Protein AF-A0A9W5XMB6-F1 (afdb_monomer)

Solvent-accessible surface area (backbone atoms only — not comparable to full-atom values): 5862 Å² total; per-residue (Å²): 79,73,40,58,39,55,90,89,43,57,77,32,57,38,68,83,46,66,57,30,39,57,73,58,37,52,55,56,28,57,78,48,38,39,39,82,35,28,55,52,83,90,52,65,57,45,72,68,65,58,66,69,80,49,37,34,24,75,40,60,38,71,52,58,71,39,82,35,20,35,71,11,32,27,15,32,39,72,45,75,49,56,79,96,60,57,86,54,95,72,33,47,64,52,50,54,53,46,61,76,66,53,86,130

Nearest PDB structures (foldseek):
  7o61-assembly1_A  TM=6.428E-01  e=6.578E-02  Staphylococcus aureus subsp. aureus NCTC 8325
  1pyy-assembly1_A  TM=7.826E-01  e=2.026E-01  Streptococcus pneumoniae R6
  1k25-assembly1_A  TM=5.272E-01  e=7.454E-02  Streptococcus pneumoniae
  5oj1-assembly1_A  TM=5.503E-01  e=1.904E-01  Streptococcus pneumoniae R6
  1qme-assembly1_A  TM=5.403E-01  e=2.770E-01  Streptococcus pneumoniae

Structure (mmCIF, N/CA/C/O backbone):
data_AF-A0A9W5XMB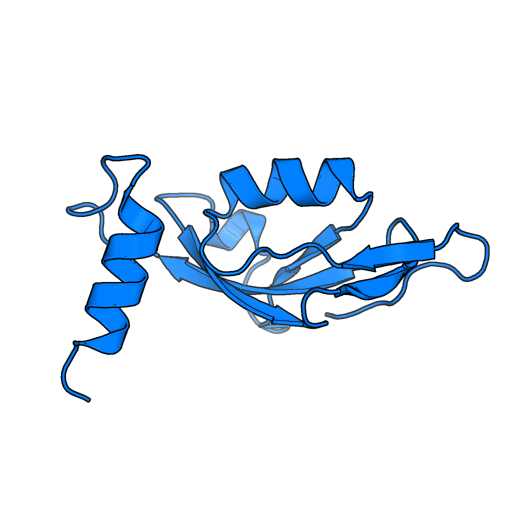6-F1
#
_entry.id   AF-A0A9W5XMB6-F1
#
loop_
_atom_site.group_PDB
_atom_site.id
_atom_site.type_symbol
_atom_site.label_atom_id
_atom_site.label_alt_id
_atom_site.label_comp_id
_atom_site.label_asym_id
_atom_site.label_entity_id
_atom_site.label_seq_id
_atom_site.pdbx_PDB_ins_code
_atom_site.Cartn_x
_atom_site.Cartn_y
_atom_site.Cartn_z
_atom_site.occupancy
_atom_site.B_iso_or_equiv
_atom_site.auth_seq_id
_atom_site.auth_comp_id
_atom_site.auth_asym_id
_atom_site.auth_atom_id
_atom_site.pdbx_PDB_model_num
ATOM 1 N N . MET A 1 1 ? 0.050 9.042 -6.261 1.00 79.69 1 MET A N 1
ATOM 2 C CA . MET A 1 1 ? 0.454 9.045 -7.699 1.00 79.69 1 MET A CA 1
ATOM 3 C C . MET A 1 1 ? 0.921 7.659 -8.141 1.00 79.69 1 MET A C 1
ATOM 5 O O . MET A 1 1 ? 1.754 7.072 -7.464 1.00 79.69 1 MET A O 1
ATOM 9 N N . VAL A 1 2 ? 0.438 7.150 -9.279 1.00 91.44 2 VAL A N 1
ATOM 10 C CA . VAL A 1 2 ? 0.904 5.871 -9.849 1.00 91.44 2 VAL A CA 1
ATOM 11 C C . VAL A 1 2 ? 2.061 6.104 -10.817 1.00 91.44 2 VAL A C 1
ATOM 13 O O . VAL A 1 2 ? 1.978 6.959 -11.696 1.00 91.44 2 VAL A O 1
ATOM 16 N N . TRP A 1 3 ? 3.131 5.326 -10.678 1.00 94.50 3 TRP A N 1
ATOM 17 C CA . TRP A 1 3 ? 4.262 5.317 -11.598 1.00 94.50 3 TRP A CA 1
ATOM 18 C C . TRP A 1 3 ? 4.759 3.889 -11.805 1.00 94.50 3 TRP A C 1
ATOM 20 O O . TRP A 1 3 ? 5.079 3.191 -10.851 1.00 94.50 3 TRP A O 1
ATOM 30 N N . ILE A 1 4 ? 4.875 3.456 -13.060 1.00 94.94 4 ILE A N 1
ATOM 31 C CA . ILE A 1 4 ? 5.260 2.075 -13.391 1.00 94.94 4 ILE A CA 1
ATOM 32 C C . ILE A 1 4 ? 6.694 1.734 -12.954 1.00 94.94 4 ILE A C 1
ATOM 34 O O . ILE A 1 4 ? 7.010 0.560 -12.805 1.00 94.94 4 ILE A O 1
ATOM 38 N N . GLY A 1 5 ? 7.551 2.728 -12.721 1.00 94.81 5 GLY A N 1
ATOM 39 C CA . GLY A 1 5 ? 8.970 2.531 -12.432 1.00 94.81 5 GLY A CA 1
ATOM 40 C C . GLY A 1 5 ? 9.858 2.804 -13.652 1.00 94.81 5 GLY A C 1
ATOM 41 O O . GLY A 1 5 ? 9.359 2.997 -14.769 1.00 94.81 5 GLY A O 1
ATOM 42 N N . PRO A 1 6 ? 11.184 2.859 -13.460 1.00 95.06 6 PRO A N 1
ATOM 43 C CA . PRO A 1 6 ? 12.123 3.231 -14.508 1.00 95.06 6 PRO A CA 1
ATOM 44 C C . PRO A 1 6 ? 12.266 2.103 -15.536 1.00 95.06 6 PRO A C 1
ATOM 46 O O . PRO A 1 6 ? 12.283 0.927 -15.189 1.00 95.06 6 PRO A O 1
ATOM 49 N N . ALA A 1 7 ? 12.387 2.456 -16.818 1.00 93.38 7 ALA A N 1
ATOM 50 C CA . ALA A 1 7 ? 12.358 1.489 -17.921 1.00 93.38 7 ALA A CA 1
ATOM 51 C C . ALA A 1 7 ? 13.496 0.448 -17.891 1.00 93.38 7 ALA A C 1
ATOM 53 O O . ALA A 1 7 ? 13.351 -0.620 -18.477 1.00 93.38 7 ALA A O 1
ATOM 54 N N . SER A 1 8 ? 14.608 0.757 -17.219 1.00 96.44 8 SER A N 1
ATOM 55 C CA . SER A 1 8 ? 15.771 -0.125 -17.068 1.00 96.44 8 SER A CA 1
ATOM 56 C C . SER A 1 8 ? 15.630 -1.162 -15.953 1.00 96.44 8 SER A C 1
ATOM 58 O O . SER A 1 8 ? 16.482 -2.041 -15.839 1.00 96.44 8 SER A O 1
ATOM 60 N N . GLU A 1 9 ? 14.616 -1.038 -15.097 1.00 97.31 9 GLU A N 1
ATOM 61 C CA . GLU A 1 9 ? 14.437 -1.934 -13.959 1.00 97.31 9 GLU A CA 1
ATOM 62 C C . GLU A 1 9 ? 13.675 -3.199 -14.310 1.00 97.31 9 GLU A C 1
ATOM 64 O O . GLU A 1 9 ? 12.881 -3.253 -15.253 1.00 97.31 9 GLU A O 1
ATOM 69 N N . ARG A 1 10 ? 13.919 -4.231 -13.501 1.00 96.94 10 ARG A N 1
ATOM 70 C C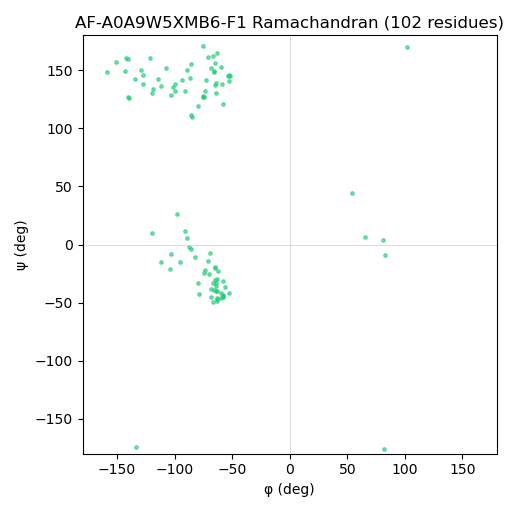A . ARG A 1 10 ? 13.251 -5.522 -13.655 1.00 96.94 10 ARG A CA 1
ATOM 71 C C . ARG A 1 10 ? 11.760 -5.391 -13.385 1.00 96.94 10 ARG A C 1
ATOM 73 O O . ARG A 1 10 ? 11.336 -4.596 -12.546 1.00 96.94 10 ARG A O 1
ATOM 80 N N . GLU A 1 11 ? 10.984 -6.225 -14.060 1.00 97.44 11 GLU A N 1
ATOM 81 C CA . GLU A 1 11 ? 9.567 -6.362 -13.760 1.00 97.44 11 GLU A CA 1
ATOM 82 C C . GLU A 1 11 ? 9.360 -6.953 -12.360 1.00 97.44 11 GLU A C 1
ATOM 84 O O . GLU A 1 11 ? 10.172 -7.725 -11.838 1.00 97.44 11 GLU A O 1
ATOM 89 N N . THR A 1 12 ? 8.269 -6.540 -11.737 1.00 97.19 12 THR A N 1
ATOM 90 C CA . THR A 1 12 ? 7.753 -7.049 -10.476 1.00 97.19 12 THR A CA 1
ATOM 91 C C . THR A 1 12 ? 6.233 -7.075 -10.556 1.00 97.19 12 THR A C 1
ATOM 93 O O . THR A 1 12 ? 5.622 -6.421 -11.406 1.00 97.19 12 THR A O 1
ATOM 96 N N . THR A 1 13 ? 5.616 -7.857 -9.684 1.00 97.44 13 THR A N 1
ATOM 97 C CA . THR A 1 13 ? 4.159 -7.950 -9.614 1.00 97.44 13 THR A CA 1
ATOM 98 C C . THR A 1 13 ? 3.664 -7.074 -8.479 1.00 97.44 13 THR A C 1
ATOM 100 O O . THR A 1 13 ? 4.203 -7.141 -7.370 1.00 97.44 13 THR A O 1
ATOM 103 N N . VAL A 1 14 ? 2.641 -6.269 -8.764 1.00 97.31 14 VAL A N 1
ATOM 104 C CA . VAL A 1 14 ? 1.937 -5.471 -7.763 1.00 97.31 14 VAL A CA 1
ATOM 105 C C . VAL A 1 14 ? 1.371 -6.413 -6.691 1.00 97.31 14 VAL A C 1
ATOM 107 O O . VAL A 1 14 ? 0.593 -7.309 -7.040 1.00 97.31 14 VAL A O 1
ATOM 110 N N . PRO A 1 15 ? 1.764 -6.249 -5.415 1.00 97.44 15 PRO A N 1
ATOM 111 C CA . PRO A 1 15 ? 1.265 -7.082 -4.328 1.00 97.44 15 PRO A CA 1
ATOM 112 C C . PRO A 1 15 ? -0.204 -6.781 -4.007 1.00 97.44 15 PRO A C 1
ATOM 114 O O . PRO A 1 15 ? -0.724 -5.719 -4.358 1.00 97.44 15 PRO A O 1
ATOM 117 N N . ASP A 1 16 ? -0.854 -7.720 -3.322 1.00 97.12 16 ASP A N 1
ATOM 118 C CA . ASP A 1 16 ? -2.179 -7.518 -2.736 1.00 97.12 16 ASP A CA 1
ATOM 119 C C . ASP A 1 16 ? -2.038 -6.882 -1.350 1.00 97.12 16 ASP A C 1
ATOM 121 O O . ASP A 1 16 ? -1.478 -7.485 -0.431 1.00 97.12 16 ASP A O 1
ATOM 125 N N . LEU A 1 17 ? -2.463 -5.625 -1.234 1.00 95.69 17 LEU A N 1
ATOM 126 C CA . LEU A 1 17 ? -2.357 -4.815 -0.024 1.00 95.69 17 LEU A CA 1
ATOM 127 C C . LEU A 1 17 ? -3.718 -4.523 0.609 1.00 95.69 17 LEU A C 1
ATOM 129 O O . LEU A 1 17 ? -3.760 -4.069 1.752 1.00 95.69 17 LEU A O 1
ATOM 133 N N . VAL A 1 18 ? -4.820 -4.742 -0.112 1.00 94.69 18 VAL A N 1
ATOM 134 C CA . VAL A 1 18 ? -6.163 -4.446 0.396 1.00 94.69 18 VAL A CA 1
ATOM 135 C C . VAL A 1 18 ? -6.455 -5.346 1.592 1.00 94.69 18 VAL A C 1
ATOM 137 O O . VAL A 1 18 ? -6.243 -6.555 1.563 1.00 94.69 18 VAL A O 1
ATOM 140 N N . GLY A 1 19 ? -6.917 -4.742 2.685 1.00 89.75 19 GLY A N 1
ATOM 141 C CA . GLY A 1 19 ? -7.113 -5.441 3.950 1.00 89.75 19 GLY A CA 1
ATOM 142 C C . GLY A 1 19 ? -5.839 -5.618 4.782 1.00 89.75 19 GLY A C 1
ATOM 143 O O . GLY A 1 19 ? -5.905 -6.218 5.851 1.00 89.75 19 GLY A O 1
ATOM 144 N N . LEU A 1 20 ? -4.688 -5.085 4.369 1.00 92.00 20 LEU A N 1
ATOM 145 C CA . LEU A 1 20 ? -3.519 -4.985 5.243 1.00 92.00 20 LEU A CA 1
ATOM 146 C C . LEU A 1 20 ? -3.523 -3.669 6.015 1.00 92.00 20 LEU A C 1
ATOM 148 O O . LEU A 1 20 ? -3.985 -2.633 5.531 1.00 92.00 20 LEU A O 1
ATOM 152 N N . THR A 1 21 ? -2.942 -3.693 7.215 1.00 92.56 21 THR A N 1
ATOM 153 C CA . THR A 1 21 ? -2.558 -2.445 7.874 1.00 92.56 21 THR A CA 1
ATOM 154 C C . THR A 1 21 ? -1.411 -1.794 7.106 1.00 92.56 21 THR A C 1
ATOM 156 O O . THR A 1 21 ? -0.589 -2.481 6.496 1.00 92.56 21 THR A O 1
ATOM 159 N N . VAL A 1 22 ? -1.302 -0.469 7.176 1.00 92.88 22 VAL A N 1
ATOM 160 C CA . VAL A 1 22 ? -0.209 0.279 6.532 1.00 92.88 22 VAL A CA 1
ATOM 161 C C . VAL A 1 22 ? 1.167 -0.216 6.998 1.00 92.88 22 VAL A C 1
ATOM 163 O O . VAL A 1 22 ? 2.087 -0.323 6.192 1.00 92.88 22 VAL A O 1
ATOM 166 N N . GLU A 1 23 ? 1.304 -0.591 8.273 1.00 91.06 23 GLU A N 1
ATOM 167 C CA . GLU A 1 23 ? 2.537 -1.174 8.814 1.00 91.06 23 GLU A CA 1
ATOM 168 C C . GLU A 1 23 ? 2.889 -2.520 8.156 1.00 91.06 23 GLU A C 1
ATOM 170 O O . GLU A 1 23 ? 4.024 -2.715 7.718 1.00 91.06 23 GLU A O 1
ATOM 175 N N . ALA A 1 24 ? 1.921 -3.433 8.029 1.00 92.00 24 ALA A N 1
ATOM 176 C CA . ALA A 1 24 ? 2.133 -4.719 7.365 1.00 92.00 24 ALA A CA 1
ATOM 177 C C . ALA A 1 24 ? 2.417 -4.538 5.864 1.00 92.00 24 ALA A C 1
ATOM 179 O O . ALA A 1 24 ? 3.307 -5.184 5.307 1.00 92.00 24 ALA A O 1
ATOM 180 N N . ALA A 1 25 ? 1.718 -3.608 5.215 1.00 95.12 25 ALA A N 1
ATOM 181 C CA . ALA A 1 25 ? 1.912 -3.293 3.807 1.00 95.12 25 ALA A CA 1
ATOM 182 C C . ALA A 1 25 ? 3.314 -2.738 3.507 1.00 95.12 25 ALA A C 1
ATOM 184 O O . ALA A 1 25 ? 3.844 -2.982 2.421 1.00 95.12 25 ALA A O 1
ATOM 185 N N . TRP A 1 26 ? 3.967 -2.050 4.453 1.00 94.50 26 TRP A N 1
ATOM 186 C CA . TRP A 1 26 ? 5.356 -1.614 4.269 1.00 94.50 26 TRP A CA 1
ATOM 187 C C . TRP A 1 26 ? 6.339 -2.773 4.139 1.00 94.50 26 TRP A C 1
ATOM 189 O O . TRP A 1 26 ? 7.281 -2.692 3.348 1.00 94.50 26 TRP A O 1
ATOM 199 N N . GLN A 1 27 ? 6.108 -3.865 4.865 1.00 94.44 27 GLN A N 1
ATOM 200 C CA . GLN A 1 27 ? 6.932 -5.066 4.739 1.00 94.44 27 GLN A CA 1
ATOM 201 C C . GLN A 1 27 ? 6.731 -5.702 3.358 1.00 94.44 27 GLN A C 1
ATOM 203 O O . GLN A 1 27 ? 7.694 -5.886 2.617 1.00 94.44 27 GLN A O 1
ATOM 208 N N . VAL A 1 28 ? 5.473 -5.901 2.950 1.00 96.88 28 VAL A N 1
ATOM 209 C CA . VAL A 1 28 ? 5.126 -6.504 1.651 1.00 96.88 28 VAL A CA 1
ATOM 210 C C . VAL A 1 28 ? 5.668 -5.688 0.472 1.00 96.88 28 VAL A C 1
ATOM 212 O O . VAL A 1 28 ? 6.259 -6.229 -0.462 1.00 96.88 28 VAL A O 1
ATOM 215 N N . THR A 1 29 ? 5.5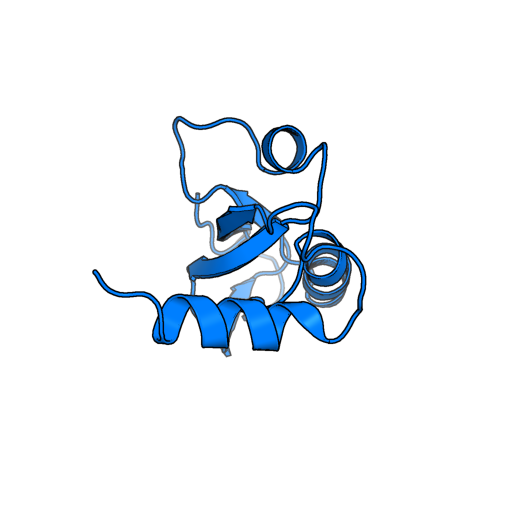05 -4.366 0.499 1.00 96.00 29 THR A N 1
ATOM 216 C CA . THR A 1 29 ? 5.991 -3.492 -0.582 1.00 96.00 29 THR A CA 1
ATOM 217 C C . THR A 1 29 ? 7.518 -3.473 -0.674 1.00 96.00 29 THR A C 1
ATOM 219 O O . THR A 1 29 ? 8.060 -3.434 -1.782 1.00 96.00 29 THR A O 1
ATOM 222 N N . THR A 1 30 ? 8.216 -3.593 0.461 1.00 96.00 30 THR A N 1
ATOM 223 C CA . THR A 1 30 ? 9.679 -3.732 0.505 1.00 96.00 30 THR A CA 1
ATOM 224 C C . THR A 1 30 ? 10.137 -5.022 -0.178 1.00 96.00 30 THR A C 1
ATOM 226 O O . THR A 1 30 ? 11.026 -4.964 -1.032 1.00 96.00 30 THR A O 1
ATOM 229 N N . ASP A 1 31 ? 9.490 -6.153 0.111 1.00 96.19 31 ASP A N 1
ATOM 230 C CA . ASP A 1 31 ? 9.814 -7.459 -0.483 1.00 96.19 31 ASP A CA 1
ATOM 231 C C . ASP A 1 31 ? 9.573 -7.491 -2.003 1.00 96.19 31 ASP A C 1
ATOM 233 O O . ASP A 1 31 ? 10.319 -8.118 -2.758 1.00 96.19 31 ASP A O 1
ATOM 237 N N . HIS A 1 32 ? 8.565 -6.755 -2.476 1.00 96.06 32 HIS A N 1
ATOM 238 C CA . HIS A 1 32 ? 8.235 -6.631 -3.899 1.00 96.06 32 HIS A CA 1
ATOM 239 C C . HIS A 1 32 ? 9.023 -5.529 -4.626 1.00 96.06 32 HIS A C 1
ATOM 241 O O . HIS A 1 32 ? 8.910 -5.394 -5.851 1.00 96.06 32 HIS A O 1
ATOM 247 N N . HIS A 1 33 ? 9.842 -4.763 -3.898 1.00 96.94 33 HIS A N 1
ATOM 248 C CA . HIS A 1 33 ? 10.559 -3.583 -4.378 1.00 96.94 33 HIS A CA 1
ATOM 249 C C . HIS A 1 33 ? 9.640 -2.542 -5.030 1.00 96.94 33 HIS A C 1
ATOM 251 O O . HIS A 1 33 ? 9.968 -2.002 -6.083 1.00 96.94 33 HIS A O 1
ATOM 257 N N . VAL A 1 34 ? 8.492 -2.248 -4.430 1.00 96.38 34 VAL A N 1
ATOM 258 C CA . VAL A 1 34 ? 7.556 -1.214 -4.897 1.00 96.38 34 VAL A CA 1
ATOM 259 C C . VAL A 1 34 ? 7.342 -0.179 -3.799 1.00 96.38 34 VAL A C 1
ATOM 261 O O . VAL A 1 34 ? 7.642 -0.420 -2.633 1.00 96.38 34 VAL A O 1
ATOM 264 N N . LYS A 1 35 ? 6.858 1.006 -4.161 1.00 95.25 35 LYS A N 1
ATOM 265 C CA . LYS A 1 35 ? 6.569 2.080 -3.208 1.00 95.25 35 LYS A CA 1
ATOM 266 C C . LYS A 1 35 ? 5.074 2.312 -3.116 1.00 95.25 35 LYS A C 1
ATOM 268 O O . LYS A 1 35 ? 4.402 2.422 -4.133 1.00 95.25 35 LYS A O 1
ATOM 273 N N . MET A 1 36 ? 4.578 2.467 -1.901 1.00 94.69 36 MET A N 1
ATOM 274 C CA . MET A 1 36 ? 3.211 2.897 -1.646 1.00 94.69 36 MET A CA 1
ATOM 275 C C . MET A 1 36 ? 3.165 4.420 -1.469 1.00 94.69 36 MET A C 1
ATOM 277 O O . MET A 1 36 ? 4.072 5.026 -0.897 1.00 94.69 36 MET A O 1
ATOM 281 N N . THR A 1 37 ? 2.121 5.058 -1.983 1.00 94.25 37 THR A N 1
ATOM 282 C CA . THR A 1 37 ? 1.868 6.493 -1.827 1.00 94.25 37 THR A CA 1
ATOM 283 C C . THR A 1 37 ? 0.381 6.752 -1.615 1.00 94.25 37 THR A C 1
ATOM 285 O O . THR A 1 37 ? -0.447 5.913 -1.963 1.00 94.25 37 THR A O 1
ATOM 288 N N . SER A 1 38 ? 0.042 7.917 -1.061 1.00 91.06 38 SER A N 1
ATOM 289 C CA . SER A 1 38 ? -1.353 8.338 -0.928 1.00 91.06 38 SER A CA 1
ATOM 290 C C . SER A 1 38 ? -2.029 8.397 -2.304 1.00 91.06 38 SER A C 1
ATOM 292 O O . SER A 1 38 ? -1.430 8.834 -3.302 1.00 91.06 38 SER A O 1
ATOM 294 N N . GLY A 1 39 ? -3.270 7.917 -2.359 1.00 85.19 39 GLY A N 1
ATOM 295 C CA . GLY A 1 39 ? -4.172 8.090 -3.493 1.00 85.19 39 GLY A CA 1
ATOM 296 C C . GLY A 1 39 ? -4.665 9.525 -3.644 1.00 85.19 39 GLY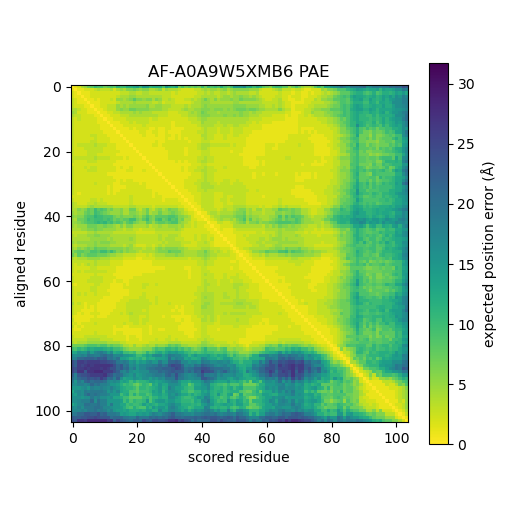 A C 1
ATOM 2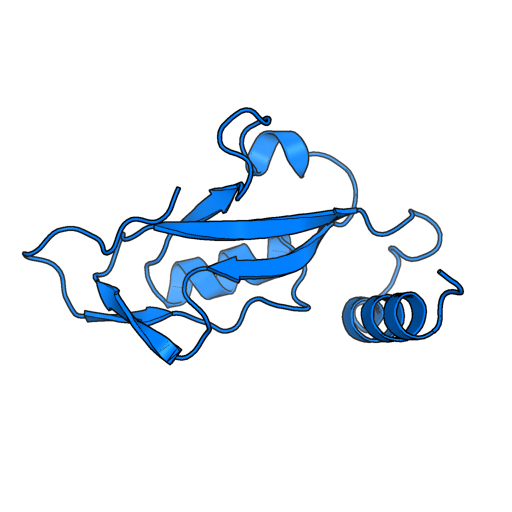97 O O . GLY A 1 39 ? -4.937 9.934 -4.768 1.00 85.19 39 GLY A O 1
ATOM 298 N N . ASP A 1 40 ? -4.689 10.292 -2.554 1.00 83.94 40 ASP A N 1
ATOM 299 C CA . ASP A 1 40 ? -5.000 11.719 -2.560 1.00 83.94 40 ASP A CA 1
ATOM 300 C C . ASP A 1 40 ? -3.726 12.533 -2.877 1.00 83.94 40 ASP A C 1
ATOM 302 O O . ASP A 1 40 ? -2.800 12.543 -2.057 1.00 83.94 40 ASP A O 1
ATOM 306 N N . PRO A 1 41 ? -3.625 13.164 -4.066 1.00 76.44 41 PRO A N 1
ATOM 307 C CA . PRO A 1 41 ? -2.468 13.972 -4.444 1.00 76.44 41 PRO A CA 1
ATOM 308 C C . PRO A 1 41 ? -2.400 15.321 -3.714 1.00 76.44 41 PRO A C 1
ATOM 310 O O . PRO A 1 41 ? -1.311 15.887 -3.635 1.00 76.44 41 PRO A O 1
ATOM 313 N N . ASP A 1 42 ? -3.529 15.819 -3.206 1.00 83.75 42 ASP A N 1
ATOM 314 C CA . ASP A 1 42 ? -3.633 17.096 -2.491 1.00 83.75 42 ASP A CA 1
ATOM 315 C C . ASP A 1 42 ? -3.551 16.903 -0.964 1.00 83.75 42 ASP A C 1
ATOM 317 O O . ASP A 1 42 ? -3.321 17.852 -0.210 1.00 83.75 42 ASP A O 1
ATOM 321 N N . GLY A 1 43 ? -3.717 15.663 -0.507 1.00 80.88 43 GLY A N 1
ATOM 322 C CA . GLY A 1 43 ? -3.638 15.265 0.889 1.00 80.88 43 GLY A CA 1
ATOM 323 C C . GLY A 1 43 ? -2.212 15.191 1.452 1.00 80.88 43 GLY A C 1
ATOM 324 O O . GLY A 1 43 ? -1.212 15.262 0.729 1.00 80.88 43 GLY A O 1
ATOM 325 N N . PRO A 1 44 ? -2.088 15.021 2.782 1.00 85.81 44 PRO A N 1
ATOM 326 C CA . PRO A 1 44 ? -0.795 14.805 3.411 1.00 85.81 44 PRO A CA 1
ATOM 327 C C . PRO A 1 44 ? -0.117 13.538 2.859 1.00 85.81 44 PRO A C 1
ATOM 329 O O . PRO A 1 44 ? -0.791 12.575 2.476 1.00 85.81 44 PRO A O 1
ATOM 332 N N . PRO A 1 45 ? 1.227 13.479 2.869 1.00 88.12 45 PRO A N 1
ATOM 333 C CA . PRO A 1 45 ? 1.948 12.253 2.566 1.00 88.12 45 PRO A CA 1
ATOM 334 C C . PRO A 1 45 ? 1.455 11.100 3.438 1.00 88.12 45 PRO A C 1
ATOM 336 O O . PRO A 1 45 ? 1.156 11.293 4.618 1.00 88.12 45 PRO A O 1
ATOM 339 N N . LEU A 1 46 ? 1.455 9.888 2.881 1.00 90.06 46 LEU A N 1
ATOM 340 C CA . LEU A 1 46 ? 0.935 8.707 3.570 1.00 90.06 46 LEU A CA 1
ATOM 341 C C . LEU A 1 46 ? 1.562 8.514 4.960 1.00 90.06 46 LEU A C 1
ATOM 343 O O . LEU A 1 46 ? 0.848 8.262 5.915 1.00 90.06 46 LEU A O 1
ATOM 347 N N . SER A 1 47 ? 2.874 8.728 5.100 1.00 88.44 47 SER A N 1
ATOM 348 C CA . SER A 1 47 ? 3.571 8.622 6.390 1.00 88.44 47 SER A CA 1
ATOM 349 C C . SER A 1 47 ? 3.130 9.654 7.431 1.00 88.44 47 SER A C 1
ATOM 351 O O . SER A 1 47 ? 3.194 9.380 8.626 1.00 88.44 47 SER A O 1
ATOM 353 N N . GLN A 1 48 ? 2.706 10.841 6.996 1.00 89.25 48 GLN A N 1
ATOM 354 C CA . GLN A 1 48 ? 2.183 11.872 7.886 1.00 89.25 48 GLN A CA 1
ATOM 355 C C . GLN A 1 48 ? 0.737 11.559 8.278 1.00 89.25 48 GLN A C 1
ATOM 357 O O . GLN A 1 48 ? 0.392 11.679 9.454 1.00 89.25 48 GLN A O 1
ATOM 362 N N . LEU A 1 49 ? -0.074 11.114 7.311 1.00 87.62 49 LEU A N 1
ATOM 363 C CA . LEU A 1 49 ? -1.450 10.673 7.536 1.00 87.62 49 LEU A CA 1
ATOM 364 C C . LEU A 1 49 ? -1.501 9.523 8.549 1.00 87.62 49 LEU A C 1
ATOM 366 O O . LEU A 1 49 ? -2.285 9.557 9.488 1.00 87.62 49 LEU A O 1
ATOM 370 N N . THR A 1 50 ? -0.606 8.547 8.405 1.00 89.88 50 THR A N 1
ATOM 371 C CA . THR A 1 50 ? -0.609 7.308 9.191 1.00 89.88 50 THR A CA 1
ATOM 372 C C . THR A 1 50 ? 0.356 7.358 10.375 1.00 89.88 50 THR A C 1
ATOM 374 O O . THR A 1 50 ? 0.894 6.329 10.782 1.00 89.88 50 THR A O 1
ATOM 377 N N . SER A 1 51 ? 0.647 8.555 10.891 1.00 85.12 51 SER A N 1
ATOM 378 C CA . SER A 1 51 ? 1.616 8.746 11.978 1.00 85.12 51 SER A CA 1
ATOM 379 C C . SER A 1 51 ? 1.085 8.312 13.350 1.00 85.12 51 SER A C 1
ATOM 381 O O . SER A 1 51 ? 1.875 7.956 14.224 1.00 85.12 51 SER A O 1
ATOM 383 N N . THR A 1 52 ? -0.238 8.304 13.541 1.00 86.75 52 THR A N 1
ATOM 384 C CA . THR A 1 52 ? -0.908 7.870 14.776 1.00 86.75 52 THR A CA 1
ATOM 385 C C . THR A 1 52 ? -2.100 6.958 14.482 1.00 86.75 52 THR A C 1
ATOM 387 O O . THR A 1 52 ? -2.851 7.179 13.535 1.00 86.75 52 THR A O 1
ATOM 390 N N . GLY A 1 53 ? -2.299 5.937 15.320 1.00 86.81 53 GLY A N 1
ATOM 391 C CA . GLY A 1 53 ? -3.381 4.955 15.178 1.00 86.81 53 GLY A CA 1
ATOM 392 C C . GLY A 1 53 ? -3.080 3.831 14.182 1.00 86.81 53 GLY A C 1
ATOM 393 O O . GLY A 1 53 ? -1.981 3.733 13.637 1.00 86.81 53 GLY A O 1
ATOM 394 N N . VAL A 1 54 ? -4.068 2.963 13.960 1.00 88.81 54 VAL A N 1
ATOM 395 C CA . VAL A 1 54 ? -3.979 1.844 13.011 1.00 88.81 54 VAL A CA 1
ATOM 396 C C . VAL A 1 54 ? -4.759 2.202 11.755 1.00 88.81 54 VAL A C 1
ATOM 398 O O . VAL A 1 54 ? -5.917 2.594 11.832 1.00 88.81 54 VAL A O 1
ATOM 401 N N . TRP A 1 55 ? -4.124 2.053 10.597 1.00 91.44 55 TRP A N 1
ATOM 402 C CA . TRP A 1 55 ? -4.699 2.419 9.305 1.00 91.44 55 TRP A CA 1
ATOM 403 C C . TRP A 1 55 ? -4.782 1.196 8.413 1.00 91.44 55 TRP A C 1
ATOM 405 O O . TRP A 1 55 ? -3.790 0.476 8.269 1.00 91.44 55 TRP A O 1
ATOM 415 N N . LEU A 1 56 ? -5.951 0.971 7.828 1.00 91.81 56 LEU A N 1
ATOM 416 C CA . LEU A 1 56 ? -6.229 -0.116 6.906 1.00 91.81 56 LEU A CA 1
ATOM 417 C C . LEU A 1 56 ? -6.173 0.391 5.471 1.00 91.81 56 LEU A C 1
ATOM 419 O O . LEU A 1 56 ? -6.713 1.452 5.181 1.00 91.81 56 LEU A O 1
ATOM 423 N N . ILE A 1 57 ? -5.576 -0.382 4.570 1.00 93.38 57 ILE A N 1
ATOM 424 C CA . ILE A 1 57 ? -5.686 -0.139 3.132 1.00 93.38 57 ILE A CA 1
ATOM 425 C C . ILE A 1 57 ? -7.026 -0.689 2.646 1.00 93.38 57 ILE A C 1
ATOM 427 O O . ILE A 1 57 ? -7.284 -1.890 2.757 1.00 93.38 57 ILE A O 1
ATOM 431 N N . THR A 1 58 ? -7.868 0.185 2.105 1.00 93.38 58 THR A N 1
ATOM 432 C CA . THR A 1 58 ? -9.200 -0.171 1.593 1.00 93.38 58 THR A CA 1
ATOM 433 C C . THR A 1 58 ? -9.248 -0.237 0.072 1.00 93.38 58 THR A C 1
ATOM 435 O O . THR A 1 58 ? -10.091 -0.945 -0.471 1.00 93.38 58 THR A O 1
ATOM 438 N N . ASP A 1 59 ? -8.306 0.413 -0.616 1.00 94.69 59 ASP A N 1
ATOM 439 C CA . ASP A 1 59 ? -8.169 0.336 -2.071 1.00 94.69 59 ASP A CA 1
ATOM 440 C C . ASP A 1 59 ? -6.710 0.525 -2.515 1.00 94.69 59 ASP A C 1
ATOM 442 O O . ASP A 1 59 ? -5.896 1.134 -1.810 1.00 94.69 59 ASP A O 1
ATOM 446 N N . GLN A 1 60 ? -6.377 0.023 -3.704 1.00 95.75 60 GLN A N 1
ATOM 447 C CA . GLN A 1 60 ? -5.072 0.192 -4.334 1.00 95.75 60 GLN A CA 1
ATOM 448 C C . GLN A 1 60 ? -5.166 0.372 -5.853 1.00 95.75 60 GLN A C 1
ATOM 450 O O . GLN A 1 60 ? -5.990 -0.227 -6.539 1.00 95.75 60 GLN A O 1
ATOM 455 N N . GLN A 1 61 ? -4.222 1.128 -6.407 1.00 95.56 61 GLN A N 1
ATOM 456 C CA . GLN A 1 61 ? -4.021 1.257 -7.845 1.00 95.56 61 GLN A CA 1
ATOM 457 C C . GLN A 1 61 ? -2.512 1.267 -8.153 1.00 95.56 61 GLN A C 1
ATOM 459 O O . GLN A 1 61 ? -1.798 2.127 -7.630 1.00 95.56 61 GLN A O 1
ATOM 464 N N . PRO A 1 62 ? -1.994 0.394 -9.039 1.00 95.94 62 PRO A N 1
ATOM 465 C CA . PRO A 1 62 ? -2.708 -0.633 -9.807 1.00 95.94 62 PRO A CA 1
ATOM 466 C C . PRO A 1 62 ? -3.303 -1.778 -8.965 1.00 95.94 62 PRO A C 1
ATOM 468 O O . PRO A 1 62 ? -2.868 -1.972 -7.826 1.00 95.94 62 PRO A O 1
ATOM 471 N N . PRO A 1 63 ? -4.269 -2.554 -9.499 1.00 96.62 63 PRO A N 1
ATOM 472 C CA . PRO A 1 63 ? -4.785 -3.726 -8.801 1.00 96.62 63 PRO A CA 1
ATOM 473 C C . PRO A 1 63 ? -3.699 -4.798 -8.647 1.00 96.62 63 PRO A C 1
ATOM 475 O O . PRO A 1 63 ? -2.739 -4.858 -9.428 1.00 96.62 63 PRO A O 1
ATOM 478 N N . ALA A 1 64 ? -3.869 -5.659 -7.644 1.00 97.25 64 ALA A N 1
ATOM 479 C CA . ALA A 1 64 ? -2.971 -6.777 -7.381 1.00 97.25 64 ALA A CA 1
ATOM 480 C C . ALA A 1 64 ? -2.783 -7.659 -8.628 1.00 97.25 64 ALA A C 1
ATOM 482 O O . ALA A 1 64 ? -3.694 -7.829 -9.439 1.00 97.25 64 ALA A O 1
ATOM 483 N N . GLY A 1 65 ? -1.577 -8.199 -8.809 1.00 97.38 65 GLY A N 1
ATOM 484 C CA . GLY A 1 65 ? -1.237 -9.011 -9.983 1.00 97.38 65 GLY A CA 1
ATOM 485 C C . GLY A 1 65 ? -0.836 -8.207 -11.225 1.00 97.38 65 GLY A C 1
ATOM 486 O O . GLY A 1 65 ? -0.323 -8.787 -12.180 1.00 97.38 65 GLY A O 1
ATOM 487 N N . THR A 1 66 ? -1.003 -6.881 -11.224 1.00 97.69 66 THR A N 1
ATOM 488 C CA . THR A 1 66 ? -0.534 -6.033 -12.330 1.00 97.69 66 THR A CA 1
ATOM 489 C C . THR A 1 66 ? 0.991 -6.075 -12.437 1.00 97.69 66 THR A C 1
ATOM 491 O O . THR A 1 66 ? 1.701 -5.981 -11.435 1.00 97.69 66 THR A O 1
ATOM 494 N N . THR A 1 67 ? 1.520 -6.167 -13.655 1.00 97.25 67 THR A N 1
ATOM 495 C CA . THR A 1 67 ? 2.960 -6.035 -13.897 1.00 97.25 67 THR A CA 1
ATOM 496 C C . THR A 1 67 ? 3.388 -4.574 -13.793 1.00 97.25 67 THR A C 1
ATOM 498 O O . THR A 1 67 ? 2.849 -3.698 -14.469 1.00 97.25 67 THR A O 1
ATOM 501 N N . MET A 1 68 ? 4.405 -4.312 -12.977 1.00 96.25 68 MET A N 1
ATOM 502 C CA . MET A 1 68 ? 5.114 -3.037 -12.935 1.00 96.25 68 MET A CA 1
ATOM 503 C C . MET A 1 68 ? 6.626 -3.270 -12.924 1.00 96.25 68 MET A C 1
ATOM 505 O O . MET A 1 68 ? 7.085 -4.399 -13.077 1.00 96.25 68 MET A O 1
ATOM 509 N N . ARG A 1 69 ? 7.427 -2.219 -12.766 1.00 97.69 69 ARG A N 1
ATOM 510 C CA . ARG A 1 69 ? 8.877 -2.332 -12.586 1.00 97.69 69 ARG A CA 1
ATOM 511 C C . ARG A 1 69 ? 9.253 -2.026 -11.147 1.00 97.69 69 ARG A C 1
ATOM 513 O O . ARG A 1 69 ? 8.576 -1.256 -10.461 1.00 97.69 69 ARG A O 1
ATOM 520 N N . ARG A 1 70 ? 10.356 -2.622 -10.697 1.00 96.94 70 ARG A N 1
ATOM 521 C CA . ARG A 1 70 ? 10.935 -2.323 -9.386 1.00 96.94 70 ARG A CA 1
ATOM 522 C C . ARG A 1 70 ? 11.131 -0.816 -9.229 1.00 96.94 70 ARG A C 1
ATOM 524 O O . ARG A 1 70 ? 11.433 -0.103 -10.182 1.00 96.94 70 ARG A O 1
ATOM 531 N N . PHE A 1 71 ? 10.931 -0.351 -8.006 1.00 96.25 71 PHE A N 1
ATOM 532 C CA . PHE A 1 71 ? 10.945 1.042 -7.571 1.00 96.25 71 PHE A CA 1
ATOM 533 C C . PHE A 1 71 ? 9.835 1.927 -8.150 1.00 96.25 71 PHE A C 1
ATOM 535 O O . PHE A 1 71 ? 9.833 3.130 -7.878 1.00 96.25 71 PHE A O 1
ATOM 542 N N . GLY A 1 72 ? 8.882 1.351 -8.890 1.00 96.38 72 GLY A N 1
ATOM 543 C CA . GLY A 1 72 ? 7.627 2.010 -9.224 1.00 96.38 72 GLY A CA 1
ATOM 544 C C . GLY A 1 72 ? 6.786 2.323 -7.983 1.00 96.38 72 GLY A C 1
ATOM 545 O O . GLY A 1 72 ? 7.030 1.806 -6.890 1.00 96.38 72 GLY A O 1
ATOM 546 N N . SER A 1 73 ? 5.794 3.186 -8.169 1.00 95.19 73 SER A N 1
ATOM 547 C CA . SER A 1 73 ? 4.904 3.666 -7.116 1.00 95.19 73 SER A CA 1
ATOM 548 C C . SER A 1 73 ? 3.458 3.278 -7.404 1.00 95.19 73 SER A C 1
ATOM 550 O O . SER A 1 73 ? 2.961 3.491 -8.511 1.00 95.19 73 SER A O 1
ATOM 552 N N . MET A 1 74 ? 2.772 2.768 -6.390 1.00 95.44 74 MET A N 1
ATOM 553 C CA . MET A 1 74 ? 1.342 2.477 -6.391 1.00 95.44 74 MET A CA 1
ATOM 554 C C . MET A 1 74 ? 0.620 3.374 -5.386 1.00 95.44 74 MET A C 1
ATOM 556 O O . MET A 1 74 ? 1.150 3.694 -4.321 1.00 95.44 74 MET A O 1
ATOM 560 N N . ALA A 1 75 ? -0.579 3.804 -5.751 1.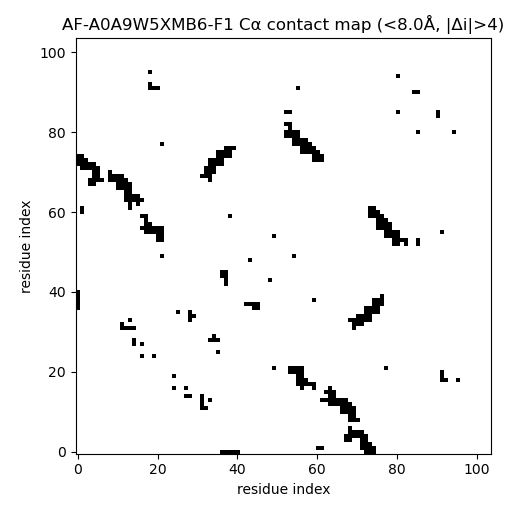00 95.81 75 ALA A N 1
ATOM 561 C CA . ALA A 1 75 ? -1.458 4.585 -4.903 1.00 95.81 75 ALA A CA 1
ATOM 562 C C . ALA A 1 75 ? -2.302 3.660 -4.020 1.00 95.81 75 ALA A C 1
ATOM 564 O O . ALA A 1 75 ? -2.739 2.609 -4.485 1.00 95.81 75 ALA A O 1
ATOM 565 N N . VAL A 1 76 ? -2.554 4.074 -2.781 1.00 95.62 76 VAL A N 1
ATOM 566 C CA . VAL A 1 76 ? -3.483 3.401 -1.865 1.00 95.62 76 VA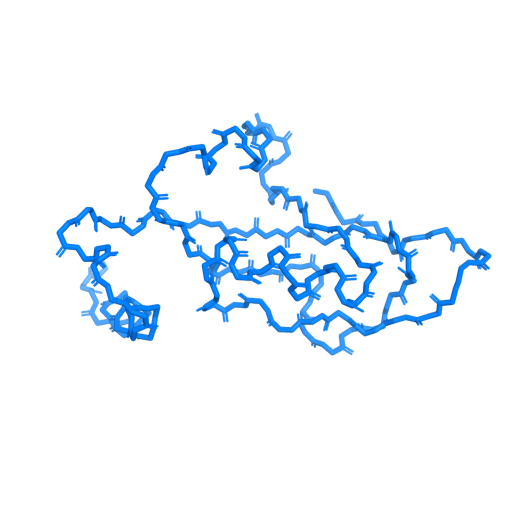L A CA 1
ATOM 567 C C . VAL A 1 76 ? -4.471 4.387 -1.264 1.00 95.62 76 VAL A C 1
ATOM 569 O O . VAL A 1 76 ? -4.146 5.559 -1.053 1.00 95.62 76 VAL A O 1
ATOM 572 N N . VAL A 1 77 ? -5.660 3.891 -0.956 1.00 93.62 77 VAL A N 1
ATOM 573 C CA . VAL A 1 77 ? -6.626 4.562 -0.087 1.00 93.62 77 VAL A CA 1
ATOM 574 C C . VAL A 1 77 ? -6.551 3.895 1.275 1.00 93.62 77 VAL A C 1
ATOM 576 O O . VAL A 1 77 ? -6.461 2.668 1.367 1.00 93.62 77 VAL A O 1
ATOM 579 N N . VAL A 1 78 ? -6.534 4.711 2.326 1.00 92.50 78 VAL A N 1
ATOM 580 C CA . VAL A 1 78 ? -6.440 4.232 3.701 1.00 92.50 78 VAL A CA 1
ATOM 581 C C . VAL A 1 78 ? -7.538 4.817 4.562 1.00 92.50 78 VAL A C 1
ATOM 583 O O . VAL A 1 78 ? -7.908 5.980 4.415 1.00 92.50 78 VAL A O 1
ATOM 586 N N . GLU A 1 79 ? -7.999 4.016 5.508 1.00 91.06 79 GLU A N 1
ATOM 587 C CA . GLU A 1 79 ? -8.990 4.404 6.499 1.00 91.06 79 GLU A CA 1
ATOM 588 C C . GLU A 1 79 ? -8.465 4.092 7.895 1.00 91.06 79 GLU A C 1
ATOM 590 O O . GLU A 1 79 ? -7.835 3.055 8.128 1.00 91.06 79 GLU A O 1
ATOM 595 N N . GLN A 1 80 ? -8.685 5.014 8.831 1.00 89.19 80 GLN A N 1
ATOM 596 C CA . GLN A 1 80 ? -8.281 4.809 10.214 1.00 89.19 80 GLN A CA 1
ATOM 597 C C . GLN A 1 80 ? -9.248 3.834 10.880 1.00 89.19 80 GLN A C 1
ATOM 599 O O . GLN A 1 80 ? -10.461 4.048 10.888 1.00 89.19 80 GLN A O 1
ATOM 604 N N . ILE A 1 81 ? -8.706 2.783 11.485 1.00 83.00 81 ILE A N 1
ATOM 605 C CA . ILE A 1 81 ? -9.476 1.889 12.339 1.00 83.00 81 ILE A CA 1
ATOM 606 C C . ILE A 1 81 ? -9.737 2.631 13.659 1.00 83.00 81 ILE A C 1
ATOM 608 O O . ILE A 1 81 ? -8.779 3.096 14.281 1.00 83.00 81 ILE A O 1
ATOM 612 N N . PRO A 1 82 ? -10.999 2.739 14.113 1.00 78.94 82 PRO A N 1
ATOM 613 C CA . PRO A 1 82 ? -11.323 3.314 15.415 1.00 78.94 82 PRO A CA 1
ATOM 614 C C . PRO A 1 82 ? -10.527 2.659 16.555 1.00 78.94 82 PRO A C 1
ATOM 616 O O . PRO A 1 82 ? -10.364 1.440 16.578 1.00 78.94 82 PRO A O 1
ATOM 619 N N . ASP A 1 83 ? -10.075 3.443 17.538 1.00 70.00 83 ASP A N 1
ATOM 620 C CA . ASP A 1 83 ? -9.193 2.958 18.617 1.00 70.00 83 ASP A CA 1
ATOM 621 C C . ASP A 1 83 ? -9.790 1.795 19.430 1.00 70.00 83 ASP A C 1
ATOM 623 O O . ASP A 1 83 ? -9.072 0.902 19.882 1.00 70.00 83 ASP A O 1
ATOM 627 N N . ASN A 1 84 ? -11.119 1.750 19.577 1.00 67.12 84 ASN A N 1
ATOM 628 C CA . ASN A 1 84 ? -11.826 0.647 20.238 1.00 67.12 84 ASN A CA 1
ATOM 629 C C . ASN A 1 84 ? -11.789 -0.678 19.447 1.00 67.12 84 ASN A C 1
ATOM 631 O O . ASN A 1 84 ? -12.223 -1.704 19.967 1.00 67.12 84 ASN A O 1
ATOM 635 N N . LEU A 1 85 ? -11.271 -0.656 18.218 1.00 62.09 85 LEU A N 1
ATOM 636 C CA . LEU A 1 85 ? -11.096 -1.784 17.303 1.00 62.09 85 LEU A CA 1
ATOM 637 C C . LEU A 1 85 ? -9.615 -2.001 16.922 1.00 62.09 85 LEU A C 1
ATOM 639 O O . LEU A 1 85 ? -9.326 -2.783 16.027 1.00 62.09 85 LEU A O 1
ATOM 643 N N . ALA A 1 86 ? -8.652 -1.329 17.565 1.00 57.34 86 ALA A N 1
ATOM 644 C CA . ALA A 1 86 ? -7.233 -1.376 17.176 1.00 57.34 86 ALA A CA 1
ATOM 645 C C . ALA A 1 86 ? -6.418 -2.532 17.813 1.00 57.34 86 ALA A C 1
ATOM 647 O O . ALA A 1 86 ? -5.227 -2.678 17.545 1.00 57.34 86 ALA A O 1
ATOM 648 N N . GLY A 1 87 ? -7.024 -3.361 18.671 1.00 53.56 87 GLY A N 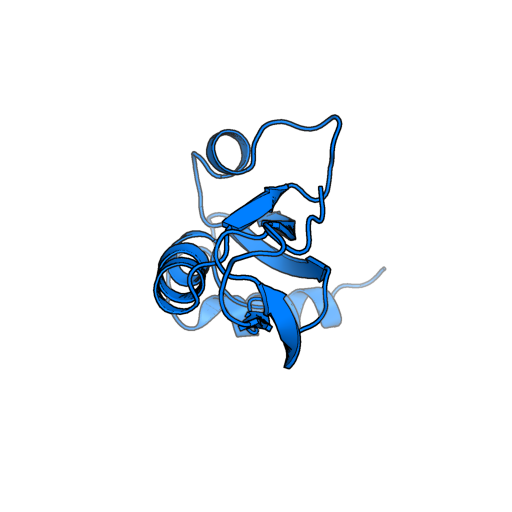1
ATOM 649 C CA . GLY A 1 87 ? -6.299 -4.229 19.616 1.00 53.56 87 GLY A CA 1
ATOM 650 C C . GLY A 1 87 ? -5.924 -5.662 19.193 1.00 53.56 87 GLY A C 1
ATOM 651 O O . GLY A 1 87 ? -5.553 -6.434 20.069 1.00 53.56 87 GLY A O 1
ATOM 652 N N . ASP A 1 88 ? -6.034 -6.073 17.925 1.00 49.59 88 ASP A N 1
ATOM 653 C CA . ASP A 1 88 ? -5.813 -7.488 17.535 1.00 49.59 88 ASP A CA 1
ATOM 654 C C . ASP A 1 88 ? -5.479 -7.671 16.042 1.00 49.59 88 ASP A C 1
ATOM 656 O O . ASP A 1 88 ? -5.967 -6.930 15.190 1.00 49.59 88 ASP A O 1
ATOM 660 N N . ARG A 1 89 ? -4.666 -8.683 15.721 1.00 47.94 89 ARG A N 1
ATOM 661 C CA . ARG A 1 89 ? -4.129 -9.015 14.387 1.00 47.94 89 ARG A CA 1
ATOM 662 C C . ARG A 1 89 ? -5.198 -9.573 13.426 1.00 47.94 89 ARG A C 1
ATOM 664 O O . ARG A 1 89 ? -4.978 -9.589 12.221 1.00 47.94 89 ARG A O 1
ATOM 671 N N . ASP A 1 90 ? -6.361 -9.956 13.959 1.00 57.28 90 ASP A N 1
ATOM 672 C CA . ASP A 1 90 ? -7.560 -10.441 13.246 1.00 57.28 90 ASP A CA 1
ATOM 673 C C . ASP A 1 90 ? -8.537 -9.298 12.839 1.00 57.28 90 ASP A C 1
ATOM 675 O O . ASP A 1 90 ? -9.651 -9.539 12.364 1.00 57.28 90 ASP A O 1
ATOM 679 N N . HIS A 1 91 ? -8.163 -8.025 13.052 1.00 63.44 91 HIS A N 1
ATOM 680 C CA . HIS A 1 91 ? -9.086 -6.882 12.940 1.00 63.44 91 HIS A CA 1
ATOM 681 C C . HIS A 1 91 ? -9.382 -6.387 11.533 1.00 63.44 91 HIS A C 1
ATOM 683 O O . HIS A 1 91 ? -10.495 -5.924 11.301 1.00 63.44 91 HIS A O 1
ATOM 689 N N . ALA A 1 92 ? -8.440 -6.465 10.597 1.00 60.25 92 ALA A N 1
ATOM 690 C CA . ALA A 1 92 ? -8.668 -5.970 9.242 1.00 60.25 92 ALA A CA 1
ATOM 691 C C . ALA A 1 92 ? -9.870 -6.658 8.576 1.00 60.25 92 ALA A C 1
ATOM 693 O O . ALA A 1 92 ? -10.758 -6.000 8.039 1.00 60.25 92 ALA A O 1
ATOM 694 N N . ALA A 1 93 ? -9.946 -7.984 8.710 1.00 64.06 93 ALA A N 1
ATOM 695 C CA . ALA A 1 93 ? -11.067 -8.772 8.213 1.00 64.06 93 ALA A CA 1
ATOM 696 C C . ALA A 1 93 ? -12.389 -8.399 8.908 1.00 64.06 93 ALA A C 1
ATOM 698 O O . ALA A 1 93 ? -13.423 -8.292 8.251 1.00 64.06 93 ALA A O 1
ATOM 699 N N . ARG A 1 94 ? -12.364 -8.149 10.226 1.00 63.38 94 ARG A N 1
ATOM 700 C CA . ARG A 1 94 ? -13.544 -7.715 10.994 1.00 63.38 94 ARG A CA 1
ATOM 701 C C . ARG A 1 94 ? -14.004 -6.305 10.631 1.00 63.38 94 ARG A C 1
ATOM 703 O O . ARG A 1 94 ? -15.207 -6.082 10.561 1.00 63.38 94 ARG A O 1
ATOM 710 N N . TYR A 1 95 ? -13.084 -5.377 10.384 1.00 65.81 95 TYR A N 1
ATOM 711 C CA . TYR A 1 95 ? -13.412 -4.019 9.956 1.00 65.81 95 TYR A CA 1
ATOM 712 C C . TYR A 1 95 ? -13.993 -4.008 8.543 1.00 65.81 95 TYR A C 1
ATOM 714 O O . TYR A 1 95 ? -15.041 -3.407 8.336 1.00 65.81 95 TYR A O 1
ATOM 722 N N . LEU A 1 96 ? -13.399 -4.745 7.597 1.00 67.69 96 LEU A N 1
ATOM 723 C CA . LEU A 1 96 ? -13.970 -4.907 6.254 1.00 67.69 96 LEU A CA 1
ATOM 724 C C . LEU A 1 96 ? -15.370 -5.537 6.304 1.00 67.69 96 LEU A C 1
ATOM 726 O O . LEU A 1 96 ? -16.278 -5.072 5.619 1.00 67.69 96 LEU A O 1
ATOM 730 N N . ALA A 1 97 ? -15.574 -6.552 7.152 1.00 70.75 97 ALA A N 1
ATOM 731 C CA . ALA A 1 97 ? -16.893 -7.146 7.367 1.00 70.75 97 ALA A CA 1
ATOM 732 C C . ALA A 1 97 ? -17.886 -6.153 7.995 1.00 70.75 97 ALA A C 1
ATOM 734 O O . ALA A 1 97 ? -19.044 -6.106 7.584 1.00 70.75 97 ALA A O 1
ATOM 735 N N . TRP A 1 98 ? -17.441 -5.339 8.958 1.00 68.56 98 TRP A N 1
ATOM 736 C CA . TRP A 1 98 ? -18.258 -4.286 9.558 1.00 68.56 98 TRP A CA 1
ATOM 737 C C . TRP A 1 98 ? -18.648 -3.222 8.529 1.00 68.56 98 TRP A C 1
ATOM 739 O O . TRP A 1 98 ? -19.836 -2.937 8.406 1.00 68.56 98 TRP A O 1
ATOM 749 N N . MET A 1 99 ? -17.700 -2.710 7.737 1.00 67.81 99 MET A N 1
ATOM 750 C CA . MET A 1 99 ? -17.969 -1.741 6.668 1.00 67.81 99 MET A CA 1
ATOM 751 C C . MET A 1 99 ? -18.963 -2.281 5.641 1.00 67.81 99 MET A C 1
ATOM 753 O O . MET A 1 99 ? -19.902 -1.585 5.273 1.00 67.81 99 MET A O 1
ATOM 757 N N . ALA A 1 100 ? -18.814 -3.543 5.231 1.00 70.94 100 ALA A N 1
ATOM 758 C CA . ALA A 1 100 ? -19.756 -4.197 4.325 1.00 70.94 100 ALA A CA 1
ATOM 759 C C . ALA A 1 100 ? -21.165 -4.377 4.931 1.00 70.94 100 ALA A C 1
ATOM 761 O O . ALA A 1 100 ? -22.128 -4.581 4.195 1.00 70.94 100 ALA A O 1
ATOM 762 N N . SER A 1 101 ? -21.290 -4.321 6.262 1.00 67.88 101 SER A N 1
ATOM 763 C CA . SER A 1 101 ? -22.550 -4.471 7.003 1.00 67.88 101 SER A CA 1
ATOM 764 C C . SER A 1 101 ? -23.145 -3.155 7.519 1.00 67.88 101 SER A C 1
ATOM 766 O O . SER A 1 101 ? -24.259 -3.159 8.048 1.00 67.88 101 SER A O 1
ATOM 768 N N . ALA A 1 102 ? -22.421 -2.038 7.402 1.00 61.59 102 ALA A N 1
ATOM 769 C CA . ALA A 1 102 ? -22.865 -0.746 7.904 1.00 61.59 102 ALA A CA 1
ATOM 770 C C . ALA A 1 102 ? -23.982 -0.178 7.000 1.00 61.59 102 ALA A C 1
ATOM 772 O O . ALA A 1 102 ? -23.844 -0.201 5.775 1.00 61.59 102 ALA A O 1
ATOM 773 N N . PRO A 1 103 ? -25.105 0.311 7.564 1.00 46.81 103 PRO A N 1
ATOM 774 C CA . PRO A 1 103 ? -26.146 0.961 6.773 1.00 46.81 103 PRO A CA 1
ATOM 775 C C . PRO A 1 103 ? -25.601 2.246 6.130 1.00 46.81 103 PRO A C 1
ATOM 777 O O . PRO A 1 103 ? -24.844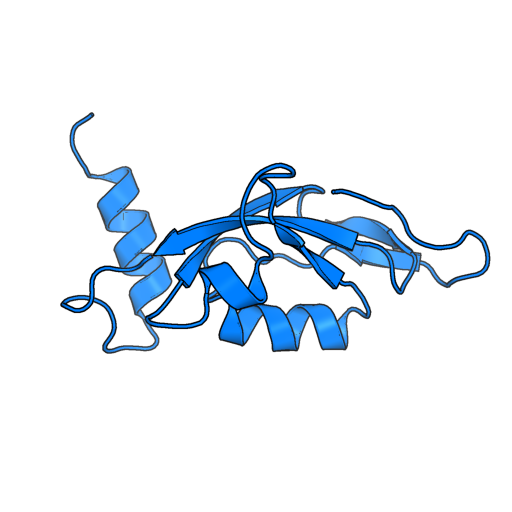 2.980 6.765 1.00 46.81 103 PRO A O 1
ATOM 780 N N . THR A 1 104 ? -25.977 2.462 4.867 1.00 51.91 104 THR A N 1
ATOM 781 C CA . THR A 1 104 ? -25.531 3.568 3.998 1.00 51.91 104 THR A CA 1
ATOM 782 C C . THR A 1 104 ? -26.142 4.909 4.375 1.00 51.91 104 THR A C 1
ATOM 784 O O . THR A 1 104 ? -27.307 4.921 4.838 1.00 51.91 104 THR A O 1
#

Sequence (104 aa):
MVWIGPASERETTVPDLVGLTVEAAWQVTTDHHVKMTSGDPDGPPLSQLTSTGVWLITDQQPPAGTTMRRFGSMAVVVEQIPDNLAGDRDHAARYLAWMASAPT

Secondary structure (DSSP, 8-state):
--B---TTSPEEEPP--TT-BHHHHHHHHHHTT-EEEES-SSSPPHHHHTSSSEEEEEEEESPTT-EEETT-EEEEEEEEEPGGG-S-TTHHHHHHHHHHHS--

pLDDT: mean 86.13, std 13.84, range [46.81, 97.69]

Organism: NCBI:txid547162

Mean predicted aligned error: 6.47 Å

Foldseek 3Di:
DWFLDDPPFDKFWAAAQALPWPVVVVVVCVVRQEAEWAPDPPDDTPCVVPVDAIKGFHDKPPHGRDIGGHHTYIHTDIDGDPPVQRPDPCRSVVVVVVVVVDDD

Radius of gyration: 14.27 Å; Cα contacts (8 Å, |Δi|>4): 187; chains: 1; bounding box: 42×28×38 Å